Protein AF-A0A7S0SUV4-F1 (afdb_monomer_lite)

Radius of gyration: 18.43 Å; chains: 1; bounding box: 55×30×45 Å

Foldseek 3Di:
DDDPDDDPVNVVVVVVVVVPDDADDFDAAADPAEQEDEDLFDPPDDPVRLVVVLVVNLRSQQRCDDVRFHPDPPGGDHHYHYQADNRRDRNDDDPVRVVRRVVSVVVSCVVNPD

Organism: NCBI:txid96789

Secondary structure (DSSP, 8-state):
-------HHHHHHHHHHHHHS-PPPPPPPPPSSSSEEEES---S--HHHHHHHHHHHHHHHHHTEETTEESSSS-S--EEEETB-TTS-B----HHHHHHHHHHHHHHHHHHT-

Sequence (114 aa):
MTETTYSIADSFAAFTAINSMKTANQLQAEIEEGNCEYKYKLTNLSKEQLLHRISQLEWRLNESLINGESAGNYGQIAIYQIGFEDDGSPTGLTKEELEESITNLEYMAQCVGC

pLDDT: mean 87.77, std 13.07, range [37.84, 98.19]

Structure (mmCIF, N/CA/C/O backbone):
data_AF-A0A7S0SUV4-F1
#
_entry.id   AF-A0A7S0SUV4-F1
#
loop_
_atom_site.group_PDB
_atom_site.id
_atom_site.type_symbol
_atom_site.label_atom_id
_atom_site.label_alt_id
_atom_site.label_comp_id
_atom_site.label_asym_id
_atom_site.label_entity_id
_atom_site.label_seq_id
_atom_site.pdbx_PDB_ins_code
_atom_site.Cartn_x
_atom_site.Cartn_y
_atom_site.Cartn_z
_atom_site.occupancy
_atom_site.B_iso_or_equiv
_atom_site.auth_seq_id
_atom_site.auth_comp_id
_atom_site.auth_asym_id
_atom_site.auth_atom_id
_atom_site.pdbx_PDB_model_num
ATOM 1 N N . MET A 1 1 ? -36.245 5.021 17.590 1.00 39.72 1 MET A N 1
ATOM 2 C CA . MET A 1 1 ? -34.796 4.992 17.869 1.00 39.72 1 MET A CA 1
ATOM 3 C C . MET A 1 1 ? -34.557 3.770 18.730 1.00 39.72 1 MET A C 1
ATOM 5 O O . MET A 1 1 ? -34.965 3.780 19.881 1.00 39.72 1 MET A O 1
ATOM 9 N N . THR A 1 2 ? -34.088 2.670 18.148 1.00 37.84 2 THR A N 1
ATOM 10 C CA . THR A 1 2 ? -33.802 1.439 18.897 1.00 37.84 2 THR A CA 1
ATOM 11 C C . THR A 1 2 ? -32.359 1.513 19.373 1.00 37.84 2 THR A C 1
ATOM 13 O O . THR A 1 2 ? -31.445 1.403 18.561 1.00 37.84 2 THR A O 1
ATOM 16 N N . GLU A 1 3 ? -32.160 1.759 20.665 1.00 46.53 3 GLU A N 1
ATOM 17 C CA . GLU A 1 3 ? -30.859 1.574 21.303 1.00 46.53 3 GLU A CA 1
ATOM 18 C C . GLU A 1 3 ? -30.564 0.075 21.338 1.00 46.53 3 GLU A C 1
ATOM 20 O O . GLU A 1 3 ? -31.258 -0.697 22.001 1.00 46.53 3 GLU A O 1
ATOM 25 N N . THR A 1 4 ? -29.574 -0.355 20.565 1.00 49.31 4 THR A N 1
ATOM 26 C CA . THR A 1 4 ? -29.084 -1.730 20.597 1.00 49.31 4 THR A CA 1
ATOM 27 C C . THR A 1 4 ? -28.307 -1.914 21.900 1.00 49.31 4 THR A C 1
ATOM 29 O O . THR A 1 4 ? -27.152 -1.504 22.004 1.00 49.31 4 THR A O 1
ATOM 32 N N . THR A 1 5 ? -28.939 -2.481 22.926 1.00 58.12 5 THR A N 1
ATOM 33 C CA . THR A 1 5 ? -28.260 -2.844 24.172 1.00 58.12 5 THR A CA 1
ATOM 34 C C . THR A 1 5 ? -27.380 -4.071 23.921 1.00 58.12 5 THR A C 1
ATOM 36 O O . THR A 1 5 ? -27.869 -5.192 23.814 1.00 58.12 5 THR A O 1
ATOM 39 N N . TYR A 1 6 ? -26.067 -3.863 23.791 1.00 58.91 6 TYR A N 1
ATOM 40 C CA . TYR A 1 6 ? -25.093 -4.958 23.730 1.00 58.91 6 TYR A CA 1
ATOM 41 C C . TYR A 1 6 ? -25.082 -5.721 25.063 1.00 58.91 6 TYR A C 1
ATOM 43 O O . TYR A 1 6 ? -25.002 -5.113 26.134 1.00 58.91 6 TYR A O 1
ATOM 51 N N . SER A 1 7 ? -25.189 -7.051 25.012 1.00 76.56 7 SER A N 1
ATOM 52 C CA . SER A 1 7 ? -25.228 -7.892 26.209 1.00 76.56 7 SER A CA 1
ATOM 53 C C . SER A 1 7 ? -23.859 -7.945 26.891 1.00 76.56 7 SER A C 1
ATOM 55 O O . SER A 1 7 ? -22.816 -7.947 26.243 1.00 76.56 7 SER A O 1
ATOM 57 N N . ILE A 1 8 ? -23.851 -8.083 28.219 1.00 71.12 8 ILE A N 1
ATOM 58 C CA . ILE A 1 8 ? -22.631 -8.298 29.019 1.00 71.12 8 ILE A CA 1
ATOM 59 C C . ILE A 1 8 ? -21.877 -9.556 28.534 1.00 71.12 8 ILE A C 1
ATOM 61 O O . ILE A 1 8 ? -20.648 -9.607 28.578 1.00 71.12 8 ILE A O 1
ATOM 65 N N . ALA A 1 9 ? -22.612 -10.551 28.024 1.00 69.38 9 ALA A N 1
ATOM 66 C CA . ALA A 1 9 ? -22.042 -11.759 27.433 1.00 69.38 9 ALA A CA 1
ATOM 67 C C . ALA A 1 9 ? -21.265 -11.470 26.135 1.00 69.38 9 ALA A C 1
ATOM 69 O O . ALA A 1 9 ? -20.187 -12.033 25.941 1.00 69.38 9 ALA A O 1
ATOM 70 N N . ASP A 1 10 ? -21.760 -10.552 25.298 1.00 71.44 10 ASP A N 1
ATOM 71 C CA . ASP A 1 10 ? -21.098 -10.156 24.048 1.00 71.44 10 ASP A CA 1
ATOM 72 C C . ASP A 1 10 ? -19.795 -9.400 24.342 1.00 71.44 10 ASP A C 1
ATOM 74 O O . ASP A 1 10 ? -18.760 -9.666 23.732 1.00 71.44 10 ASP A O 1
ATOM 78 N N . SER A 1 11 ? -19.807 -8.523 25.351 1.00 74.88 11 SER A N 1
ATOM 79 C CA . SER A 1 11 ? -18.616 -7.791 25.800 1.00 74.88 11 SER A CA 1
ATOM 80 C C . SER A 1 11 ? -17.532 -8.711 26.372 1.00 74.88 11 SER A C 1
ATOM 82 O O . SER A 1 11 ? -16.346 -8.501 26.119 1.00 74.88 11 SER A O 1
ATOM 84 N N . PHE A 1 12 ? -17.909 -9.754 27.119 1.00 78.12 12 PHE A N 1
ATOM 85 C CA . PHE A 1 12 ? -16.952 -10.727 27.659 1.00 78.12 12 PHE A CA 1
ATOM 86 C C . PHE A 1 12 ? -16.358 -11.623 26.564 1.00 78.12 12 PHE A C 1
ATOM 88 O O . PHE A 1 12 ? -15.156 -11.905 26.578 1.00 78.12 12 PHE A O 1
ATOM 95 N N . ALA A 1 13 ? -17.179 -12.031 25.591 1.00 75.44 13 ALA A N 1
ATOM 96 C CA . ALA A 1 13 ? -16.726 -12.780 24.424 1.00 75.44 13 ALA A CA 1
ATOM 97 C C . ALA A 1 13 ? -15.742 -11.954 23.580 1.00 75.44 13 ALA A C 1
ATOM 99 O O 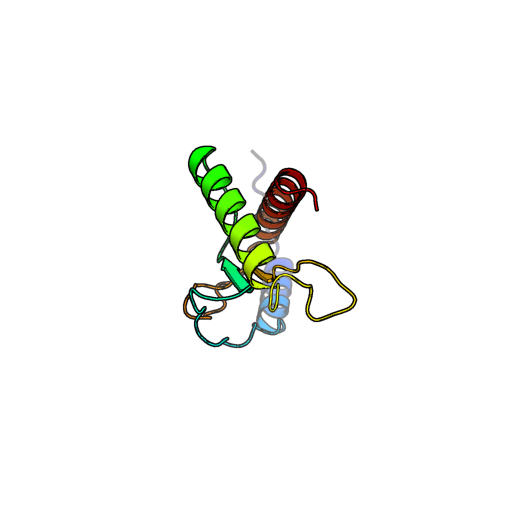. ALA A 1 13 ? -14.666 -12.449 23.246 1.00 75.44 13 ALA A O 1
ATOM 100 N N . ALA A 1 14 ? -16.055 -10.679 23.318 1.00 73.12 14 ALA A N 1
ATOM 101 C CA . ALA A 1 14 ? -15.164 -9.760 22.612 1.00 73.12 14 ALA A CA 1
ATOM 102 C C . ALA A 1 14 ? -13.846 -9.535 23.372 1.00 73.12 14 ALA A C 1
ATOM 104 O O . ALA A 1 14 ? -12.771 -9.641 22.787 1.00 73.12 14 ALA A O 1
ATOM 105 N N . PHE A 1 15 ? -13.903 -9.303 24.687 1.00 75.62 15 PHE A N 1
ATOM 106 C CA . PHE A 1 15 ? -12.710 -9.126 25.519 1.00 75.62 15 PHE A CA 1
ATOM 107 C C . PHE A 1 15 ? -11.818 -10.376 25.546 1.00 75.62 15 PHE A C 1
ATOM 109 O O . PHE A 1 15 ? -10.593 -10.276 25.461 1.00 75.62 15 PHE A O 1
ATOM 116 N N . THR A 1 16 ? -12.419 -11.565 25.636 1.00 75.44 16 THR A N 1
ATOM 117 C CA . THR A 1 16 ? -11.680 -12.836 25.598 1.00 75.44 16 THR A CA 1
ATOM 118 C C . THR A 1 16 ? -11.037 -13.050 24.229 1.00 75.44 16 THR A C 1
ATOM 120 O O . THR A 1 16 ? -9.868 -13.425 24.157 1.00 75.44 16 THR A O 1
ATOM 123 N N . ALA A 1 17 ? -11.766 -12.752 23.148 1.00 73.00 17 ALA A N 1
ATOM 124 C CA . ALA A 1 17 ? -11.243 -12.834 21.791 1.00 73.00 17 ALA A CA 1
ATOM 125 C C . ALA A 1 17 ? -10.038 -11.901 21.602 1.00 73.00 17 ALA A C 1
ATOM 127 O O . ALA A 1 17 ? -8.978 -12.386 21.217 1.00 73.00 17 ALA A O 1
ATOM 128 N N . ILE A 1 18 ? -10.152 -10.619 21.973 1.00 70.69 18 ILE A N 1
ATOM 129 C CA . ILE A 1 18 ? -9.074 -9.619 21.858 1.00 70.69 18 ILE A CA 1
ATOM 130 C C . ILE A 1 18 ? -7.809 -1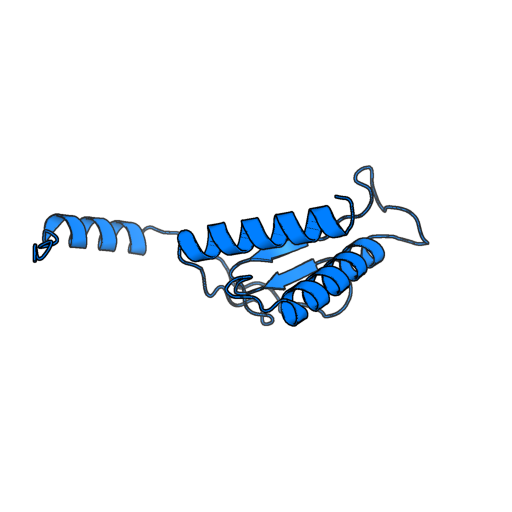0.068 22.599 1.00 70.69 18 ILE A C 1
ATOM 132 O O . ILE A 1 18 ? -6.727 -10.047 22.023 1.00 70.69 18 ILE A O 1
ATOM 136 N N . ASN A 1 19 ? -7.929 -10.541 23.844 1.00 70.12 19 ASN A N 1
ATOM 137 C CA . ASN A 1 19 ? -6.764 -10.991 24.619 1.00 70.12 19 ASN A CA 1
ATOM 138 C C . ASN A 1 19 ? -6.144 -12.299 24.103 1.00 70.12 19 ASN A C 1
ATOM 140 O O . ASN A 1 19 ? -5.003 -12.611 24.436 1.00 70.12 19 ASN A O 1
ATOM 144 N N . SER A 1 20 ? -6.887 -13.076 23.311 1.00 73.62 20 SER A N 1
ATOM 145 C CA . SER A 1 20 ? -6.376 -14.285 22.658 1.00 73.62 20 SER A CA 1
ATOM 146 C C . SER A 1 20 ? -5.768 -14.019 21.276 1.00 73.62 20 SER A C 1
ATOM 148 O O . SER A 1 20 ? -5.096 -14.896 20.729 1.00 73.62 20 SER A O 1
ATOM 150 N N . MET A 1 21 ? -5.995 -12.832 20.697 1.00 70.94 21 MET A N 1
ATOM 151 C CA . MET A 1 21 ? -5.449 -12.484 19.390 1.00 70.94 21 MET A CA 1
ATOM 152 C C . MET A 1 21 ? -3.942 -12.287 19.493 1.00 70.94 21 MET A C 1
ATOM 154 O O . MET A 1 21 ? -3.429 -11.525 20.311 1.00 70.94 21 MET A O 1
ATOM 158 N N . LYS A 1 22 ? -3.219 -12.985 18.622 1.00 69.50 22 LYS A N 1
ATOM 159 C CA . LYS A 1 22 ? -1.779 -12.818 18.493 1.00 69.50 22 LYS A CA 1
ATOM 160 C C . LYS A 1 22 ? -1.508 -11.455 17.861 1.00 69.50 22 LYS A C 1
ATOM 162 O O . LYS A 1 22 ? -1.871 -11.231 16.709 1.00 69.50 22 LYS A O 1
ATOM 167 N N . THR A 1 23 ? -0.877 -10.560 18.611 1.00 78.69 23 THR A N 1
ATOM 168 C CA . THR A 1 23 ? -0.397 -9.282 18.083 1.00 78.69 23 THR A CA 1
ATOM 169 C C . THR A 1 23 ? 0.712 -9.534 17.068 1.00 78.69 23 THR A C 1
ATOM 171 O O . THR A 1 23 ? 1.509 -10.467 17.220 1.00 78.69 23 THR A O 1
ATOM 174 N N . ALA A 1 24 ? 0.765 -8.714 16.022 1.00 84.19 24 ALA A N 1
ATOM 175 C CA . ALA A 1 24 ? 1.887 -8.745 15.099 1.00 84.19 24 ALA A CA 1
ATOM 176 C C . ALA A 1 24 ? 3.186 -8.369 15.834 1.00 84.19 24 ALA A C 1
ATOM 178 O O . ALA A 1 24 ? 3.169 -7.625 16.815 1.00 84.19 24 ALA A O 1
ATOM 179 N N . ASN A 1 25 ? 4.306 -8.929 15.383 1.00 89.94 25 ASN A N 1
ATOM 180 C CA . ASN A 1 25 ? 5.616 -8.580 15.925 1.00 89.94 25 ASN A CA 1
ATOM 181 C C . ASN A 1 25 ? 6.097 -7.262 15.312 1.00 89.94 25 ASN A C 1
ATOM 183 O O . ASN A 1 25 ? 5.788 -6.979 14.156 1.00 89.94 25 ASN A O 1
ATOM 187 N N . GLN A 1 26 ? 6.907 -6.517 16.066 1.00 93.06 26 GLN A N 1
ATOM 188 C CA . GLN A 1 26 ? 7.664 -5.380 15.546 1.00 93.06 26 GLN A CA 1
ATOM 189 C C . GLN A 1 26 ? 8.514 -5.817 14.347 1.00 93.06 26 GLN A C 1
ATOM 191 O O . GLN A 1 26 ? 9.242 -6.813 14.434 1.00 93.06 26 GLN A O 1
ATOM 196 N N . LEU A 1 27 ? 8.438 -5.059 13.257 1.00 92.06 27 LEU A N 1
ATOM 197 C CA . LEU A 1 27 ? 9.329 -5.198 12.111 1.00 92.06 27 LEU A CA 1
ATOM 198 C C . LEU A 1 27 ? 10.495 -4.213 12.220 1.00 92.06 27 LEU A C 1
ATOM 200 O O . LEU A 1 27 ? 10.504 -3.308 13.054 1.00 92.06 27 LEU A O 1
ATOM 204 N N . GLN A 1 28 ? 11.513 -4.412 11.386 1.00 94.12 28 GLN A N 1
ATOM 205 C CA . GLN A 1 28 ? 12.507 -3.363 11.178 1.00 94.12 28 GLN A CA 1
ATOM 206 C C . GLN A 1 28 ? 11.835 -2.171 10.495 1.00 94.12 28 GLN A C 1
ATOM 208 O O . GLN A 1 28 ? 10.854 -2.362 9.782 1.00 94.12 28 GLN A O 1
ATOM 213 N N . ALA A 1 29 ? 12.359 -0.967 10.718 1.00 94.12 29 ALA A N 1
ATOM 214 C CA . ALA A 1 29 ? 11.873 0.215 10.019 1.00 94.12 29 ALA A CA 1
ATOM 215 C C . ALA A 1 29 ? 11.943 0.006 8.501 1.00 94.12 29 ALA A C 1
ATOM 217 O O . ALA A 1 29 ? 12.893 -0.612 8.002 1.00 94.12 29 ALA A O 1
ATOM 218 N N . GLU A 1 30 ? 10.939 0.522 7.794 1.00 93.00 30 GLU A N 1
ATOM 219 C CA . GLU A 1 30 ? 10.955 0.590 6.341 1.00 93.00 30 GLU A CA 1
ATOM 220 C C . GLU A 1 30 ? 12.221 1.328 5.895 1.00 93.00 30 GLU A C 1
ATOM 222 O O . GLU A 1 30 ? 12.633 2.336 6.475 1.00 93.00 30 GLU A O 1
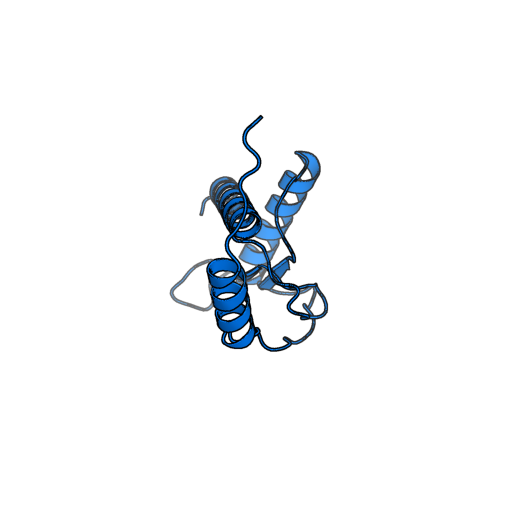ATOM 227 N N . ILE A 1 31 ? 12.844 0.804 4.846 1.00 93.12 31 ILE A N 1
ATOM 228 C CA . ILE A 1 31 ? 13.875 1.520 4.107 1.00 93.12 31 ILE A CA 1
ATOM 229 C C . ILE A 1 31 ? 13.234 2.144 2.869 1.00 93.12 31 ILE A C 1
ATOM 231 O O . ILE A 1 31 ? 12.356 1.547 2.252 1.00 93.12 31 ILE A O 1
ATOM 235 N N . GLU A 1 32 ? 13.677 3.346 2.501 1.00 90.69 32 GLU A N 1
ATOM 236 C CA . GLU A 1 32 ? 13.127 4.059 1.339 1.00 90.69 32 GLU A CA 1
ATOM 237 C C . GLU A 1 32 ? 13.435 3.344 0.014 1.00 90.69 32 GLU A C 1
ATOM 239 O O . GLU A 1 32 ? 12.697 3.505 -0.952 1.00 90.69 32 GLU A O 1
ATOM 244 N N . GLU A 1 33 ? 14.520 2.561 -0.024 1.00 91.75 33 GLU A N 1
ATOM 245 C CA . GLU A 1 33 ? 15.008 1.834 -1.198 1.00 91.75 33 GLU A CA 1
ATOM 246 C C . GLU A 1 33 ? 14.414 0.412 -1.314 1.00 91.75 33 GLU A C 1
ATOM 248 O O . GLU A 1 33 ? 14.216 -0.273 -0.309 1.00 91.75 33 GLU A O 1
ATOM 253 N N . GLY A 1 34 ? 14.203 -0.087 -2.540 1.00 91.88 34 GLY A N 1
ATOM 254 C CA . GLY A 1 34 ? 13.761 -1.463 -2.787 1.00 91.88 34 GLY A CA 1
ATOM 255 C C . GLY A 1 34 ? 12.258 -1.635 -3.027 1.00 91.88 34 GLY A C 1
ATOM 256 O O . GLY A 1 34 ? 11.515 -0.694 -3.269 1.00 91.88 34 GLY A O 1
ATOM 257 N N . ASN A 1 35 ? 11.785 -2.881 -2.996 1.00 94.19 35 ASN A N 1
ATOM 258 C CA . ASN A 1 35 ? 10.447 -3.239 -3.473 1.00 94.19 35 ASN A CA 1
ATOM 259 C C . ASN A 1 35 ? 9.397 -3.457 -2.367 1.00 94.19 35 ASN A C 1
ATOM 261 O O . ASN A 1 35 ? 8.312 -3.973 -2.640 1.00 94.19 35 ASN A O 1
ATOM 265 N N . CYS A 1 36 ? 9.708 -3.105 -1.120 1.00 95.06 36 CYS A N 1
ATOM 266 C CA . CYS A 1 36 ? 8.817 -3.276 0.027 1.00 95.06 36 CYS A CA 1
ATOM 267 C C . CYS A 1 36 ? 8.353 -1.919 0.551 1.00 95.06 36 CYS A C 1
ATOM 269 O O . CYS A 1 36 ? 9.194 -1.054 0.712 1.00 95.06 36 CYS A O 1
ATOM 271 N N . GLU A 1 37 ? 7.060 -1.742 0.819 1.00 96.94 37 GLU A N 1
ATOM 272 C CA . GLU A 1 37 ? 6.441 -0.500 1.309 1.00 96.94 37 GLU A CA 1
ATOM 273 C C . GLU A 1 37 ? 5.568 -0.801 2.534 1.00 96.94 37 GLU A C 1
ATOM 275 O O . GLU A 1 37 ? 4.763 -1.742 2.511 1.00 96.94 37 GLU A O 1
ATOM 280 N N . TYR A 1 38 ? 5.676 -0.002 3.598 1.00 96.44 38 TYR A N 1
ATOM 281 C CA . TYR A 1 38 ? 4.799 -0.098 4.764 1.00 96.44 38 TYR A CA 1
ATOM 282 C C . TYR A 1 38 ? 3.718 0.970 4.676 1.00 96.44 38 TYR A C 1
ATOM 284 O O . TYR A 1 38 ? 3.936 2.104 4.247 1.00 96.44 38 TYR A O 1
ATOM 292 N N . LYS A 1 39 ? 2.491 0.600 5.036 1.00 96.38 39 LYS A N 1
ATOM 293 C CA . LYS A 1 39 ? 1.384 1.551 5.108 1.00 96.38 39 LYS A CA 1
ATOM 294 C C . LYS A 1 39 ? 0.529 1.217 6.302 1.00 96.38 39 LYS A C 1
ATOM 296 O O . LYS A 1 39 ? -0.021 0.119 6.374 1.00 96.38 39 LYS A O 1
ATOM 301 N N . TYR A 1 40 ? 0.312 2.202 7.169 1.00 95.81 40 TYR A N 1
ATOM 302 C CA . TYR A 1 40 ? -0.649 2.026 8.244 1.00 95.81 40 TYR A CA 1
ATOM 303 C C . TYR A 1 40 ? -2.018 1.697 7.639 1.00 95.81 40 TYR A C 1
ATOM 305 O O . TYR A 1 40 ? -2.573 0.639 7.914 1.00 95.81 40 TYR A O 1
ATOM 313 N N . LYS A 1 41 ? -2.502 2.537 6.717 1.00 96.69 41 LYS A N 1
ATOM 314 C CA . LYS A 1 41 ? -3.710 2.275 5.928 1.00 96.69 41 LYS A CA 1
ATOM 315 C C . LYS A 1 41 ? -3.712 3.000 4.593 1.00 96.69 41 LYS A C 1
ATOM 317 O O . LYS A 1 41 ? -3.003 3.988 4.404 1.00 96.69 41 LYS A O 1
ATOM 322 N N . LEU A 1 42 ? -4.556 2.521 3.688 1.00 97.06 42 LEU A N 1
ATOM 323 C CA . LEU A 1 42 ? -4.830 3.121 2.384 1.00 97.06 42 LEU A CA 1
ATOM 324 C C . LEU A 1 42 ? -6.310 3.508 2.297 1.00 97.06 42 LEU A C 1
ATOM 326 O O . LEU A 1 42 ? -6.993 3.133 1.354 1.00 97.06 42 LEU A O 1
ATOM 330 N N . THR A 1 43 ? -6.819 4.232 3.294 1.00 97.06 43 THR A N 1
ATOM 331 C CA . THR A 1 43 ? -8.224 4.664 3.359 1.00 97.06 43 THR A CA 1
ATOM 332 C C . THR A 1 43 ? -8.377 6.168 3.167 1.00 97.06 43 THR A C 1
ATOM 334 O O . THR A 1 43 ? -7.435 6.930 3.397 1.00 97.06 43 THR A O 1
ATOM 337 N N . ASN A 1 44 ? -9.570 6.600 2.745 1.00 93.94 44 ASN A N 1
ATOM 338 C CA . ASN A 1 44 ? -9.953 8.004 2.564 1.00 93.94 44 ASN A CA 1
ATOM 339 C C . ASN A 1 44 ? -8.924 8.825 1.755 1.00 93.94 44 ASN A C 1
ATOM 341 O O . ASN A 1 44 ? -8.578 9.957 2.106 1.00 93.94 44 ASN A O 1
ATOM 345 N N . LEU A 1 45 ? -8.398 8.230 0.683 1.00 94.75 45 LEU A N 1
ATOM 346 C CA . LEU A 1 45 ? -7.398 8.862 -0.171 1.00 94.75 45 LEU A CA 1
ATOM 347 C C . LEU A 1 45 ? -8.060 9.881 -1.102 1.00 94.75 45 LEU A C 1
ATOM 349 O O . LEU A 1 45 ? -9.012 9.576 -1.822 1.00 94.75 45 LEU A O 1
ATOM 353 N N . SER A 1 46 ? -7.512 11.095 -1.147 1.00 96.69 46 SER A N 1
ATOM 354 C CA . SER A 1 46 ? -7.829 12.036 -2.218 1.00 96.69 46 SER A CA 1
ATOM 355 C C . SER A 1 46 ? -7.326 11.498 -3.561 1.00 96.69 46 SER A C 1
ATOM 357 O O . SER A 1 46 ? -6.419 10.667 -3.624 1.00 96.69 46 SER A O 1
ATOM 359 N N . LYS A 1 47 ? -7.862 12.021 -4.668 1.00 95.62 47 LYS A N 1
ATOM 360 C CA . LYS A 1 47 ? -7.387 11.651 -6.010 1.00 95.62 47 LYS A CA 1
ATOM 361 C C . LYS A 1 47 ? -5.878 11.878 -6.177 1.00 95.62 47 LYS A C 1
ATOM 363 O O . LYS A 1 47 ? -5.205 11.066 -6.798 1.00 95.62 47 LYS A O 1
ATOM 368 N N . GLU A 1 48 ? -5.355 12.973 -5.634 1.00 97.19 48 GLU A N 1
ATOM 369 C CA . GLU A 1 48 ? -3.928 13.297 -5.701 1.00 97.19 48 GLU A CA 1
ATOM 370 C C . GLU A 1 48 ? -3.088 12.323 -4.869 1.00 97.19 48 GLU A C 1
ATOM 372 O O . GLU A 1 48 ? -2.080 11.814 -5.353 1.00 97.19 48 GLU A O 1
ATOM 377 N N . GLN A 1 49 ? -3.542 11.996 -3.655 1.00 97.44 49 GLN A N 1
ATOM 378 C CA . GLN A 1 49 ? -2.879 11.001 -2.813 1.00 97.44 49 GLN A CA 1
ATOM 379 C C . GLN A 1 49 ? -2.866 9.632 -3.492 1.00 97.44 49 GLN A C 1
ATOM 381 O O . GLN A 1 49 ? -1.830 8.977 -3.510 1.00 97.44 49 GLN A O 1
ATOM 386 N N . LEU A 1 50 ? -3.981 9.221 -4.097 1.00 96.75 50 LEU A N 1
ATOM 387 C CA . LEU A 1 50 ? -4.071 7.957 -4.820 1.00 96.75 50 LEU A CA 1
ATOM 388 C C . LEU A 1 50 ? -3.099 7.910 -6.006 1.00 96.75 50 LEU A C 1
ATOM 390 O O . LEU A 1 50 ? -2.369 6.937 -6.151 1.00 96.75 50 LEU A O 1
ATOM 394 N N . LEU A 1 51 ? -3.031 8.973 -6.816 1.00 97.06 51 LEU A N 1
ATOM 395 C CA . LEU A 1 51 ? -2.072 9.065 -7.924 1.00 97.06 51 LEU A CA 1
ATOM 396 C C . LEU A 1 51 ? -0.625 8.978 -7.438 1.00 97.06 51 LEU A C 1
ATOM 398 O O . LEU A 1 51 ? 0.179 8.259 -8.022 1.00 97.06 51 LEU A O 1
ATOM 402 N N . HIS A 1 52 ? -0.306 9.657 -6.339 1.00 97.50 52 HIS A N 1
ATOM 403 C CA . HIS A 1 52 ? 1.020 9.576 -5.745 1.00 97.50 52 HIS A CA 1
ATOM 404 C C . HIS A 1 52 ? 1.356 8.147 -5.276 1.00 97.50 52 HIS A C 1
ATOM 406 O O . HIS A 1 52 ? 2.469 7.679 -5.508 1.00 97.50 52 HIS A O 1
ATOM 412 N N . ARG A 1 53 ? 0.393 7.419 -4.692 1.00 97.88 53 ARG A N 1
ATOM 413 C CA . ARG A 1 53 ? 0.569 6.008 -4.298 1.00 97.88 53 ARG A CA 1
ATOM 414 C C . ARG A 1 53 ? 0.745 5.085 -5.508 1.00 97.88 53 ARG A C 1
ATOM 416 O O . ARG A 1 53 ? 1.552 4.167 -5.438 1.00 97.88 53 ARG A O 1
ATOM 423 N N . ILE A 1 54 ? 0.053 5.345 -6.621 1.00 98.06 54 ILE A N 1
ATOM 424 C CA . ILE A 1 54 ? 0.243 4.607 -7.884 1.00 98.06 54 ILE A CA 1
ATOM 425 C C . ILE A 1 54 ? 1.681 4.768 -8.388 1.00 98.06 54 ILE A C 1
ATOM 427 O O . ILE A 1 54 ? 2.333 3.773 -8.690 1.00 98.06 54 ILE A O 1
ATOM 431 N N . SER A 1 55 ? 2.205 5.998 -8.411 1.00 97.31 55 SER A N 1
ATOM 432 C CA . SER A 1 55 ? 3.601 6.238 -8.801 1.00 97.31 55 SER A CA 1
ATOM 433 C C . SER A 1 55 ? 4.599 5.547 -7.867 1.00 97.31 55 SER A C 1
ATOM 435 O O . SER A 1 55 ? 5.622 5.050 -8.327 1.00 97.31 55 SER A O 1
ATOM 437 N N . GLN A 1 56 ? 4.304 5.477 -6.563 1.00 96.50 56 GLN A N 1
ATOM 438 C CA . GLN A 1 56 ? 5.127 4.715 -5.619 1.00 96.50 56 GLN A CA 1
ATOM 439 C C . GLN A 1 56 ? 5.104 3.214 -5.924 1.00 96.50 56 GLN A C 1
ATOM 441 O O . GLN A 1 56 ? 6.165 2.602 -5.958 1.00 96.50 56 GLN A O 1
ATOM 446 N N . LEU A 1 57 ? 3.936 2.627 -6.201 1.00 97.50 57 LEU A N 1
ATOM 447 C CA . LEU A 1 57 ? 3.831 1.212 -6.570 1.00 97.50 57 LEU A CA 1
ATOM 448 C C . LEU A 1 57 ? 4.651 0.893 -7.829 1.00 97.50 57 LEU A C 1
ATOM 450 O O . LEU A 1 57 ? 5.400 -0.081 -7.840 1.00 97.50 57 LEU A O 1
ATOM 454 N N . GLU A 1 58 ? 4.547 1.726 -8.865 1.00 96.25 58 GLU A N 1
ATOM 455 C CA . GLU A 1 58 ? 5.342 1.586 -10.091 1.00 96.25 58 GLU A CA 1
ATOM 456 C C . GLU A 1 58 ? 6.848 1.613 -9.793 1.00 96.25 58 GLU A C 1
ATOM 458 O O . GLU A 1 58 ? 7.612 0.800 -10.317 1.00 96.25 58 GLU A O 1
ATOM 463 N N . TRP A 1 59 ? 7.277 2.500 -8.894 1.00 95.12 59 TRP A N 1
ATOM 464 C CA . TRP A 1 59 ? 8.663 2.552 -8.447 1.00 95.12 59 TRP A CA 1
ATOM 465 C C . TRP A 1 59 ? 9.079 1.261 -7.717 1.00 95.12 59 TRP A C 1
ATOM 467 O O . TRP A 1 59 ? 10.066 0.647 -8.115 1.00 95.12 59 TRP A O 1
ATOM 477 N N . ARG A 1 60 ? 8.285 0.766 -6.751 1.00 95.94 60 ARG A N 1
ATOM 478 C CA . ARG A 1 60 ? 8.582 -0.487 -6.019 1.00 95.94 60 ARG A CA 1
ATOM 479 C C . ARG A 1 60 ? 8.680 -1.694 -6.961 1.00 95.94 60 ARG A C 1
ATOM 481 O O . ARG A 1 60 ? 9.530 -2.559 -6.769 1.00 95.94 60 ARG A O 1
ATOM 488 N N . LEU A 1 61 ? 7.831 -1.759 -7.991 1.00 95.06 61 LEU A N 1
ATOM 489 C CA . LEU A 1 61 ? 7.882 -2.812 -9.012 1.00 95.06 61 LEU A CA 1
ATOM 490 C C . LEU A 1 61 ? 9.194 -2.770 -9.803 1.00 95.06 61 LEU A C 1
ATOM 492 O O . LEU A 1 61 ? 9.802 -3.816 -10.037 1.00 95.06 61 LEU A O 1
ATOM 496 N N . ASN A 1 62 ? 9.660 -1.581 -10.180 1.00 93.31 62 ASN A N 1
ATOM 497 C CA . ASN A 1 62 ? 10.917 -1.423 -10.910 1.00 93.31 62 ASN A CA 1
ATOM 498 C C . ASN A 1 62 ? 12.141 -1.767 -10.053 1.00 93.31 62 ASN A C 1
ATOM 500 O O . ASN A 1 62 ? 13.057 -2.419 -10.551 1.00 93.31 62 ASN A O 1
ATOM 504 N N . GLU A 1 63 ? 12.123 -1.428 -8.765 1.00 93.19 63 GLU A N 1
ATOM 505 C CA . GLU A 1 63 ? 13.200 -1.761 -7.819 1.00 93.19 63 GLU A CA 1
ATOM 506 C C . GLU A 1 63 ? 13.362 -3.266 -7.575 1.00 93.19 63 GLU A C 1
ATOM 508 O O . GLU A 1 63 ? 14.397 -3.721 -7.094 1.00 93.19 63 GLU A O 1
ATOM 513 N N . SER A 1 64 ? 12.351 -4.069 -7.917 1.00 91.31 64 SER A N 1
ATOM 514 C CA . SER A 1 64 ? 12.460 -5.530 -7.849 1.00 91.31 64 SER A CA 1
ATOM 515 C C . SER A 1 64 ? 13.313 -6.141 -8.970 1.00 91.31 64 SER A C 1
ATOM 517 O O . SER A 1 64 ? 13.642 -7.330 -8.916 1.00 91.31 64 SER A O 1
ATOM 519 N N . LEU A 1 65 ? 13.679 -5.351 -9.986 1.00 88.75 65 LEU A N 1
ATOM 520 C CA . LEU A 1 65 ? 14.528 -5.785 -11.090 1.00 88.75 65 LEU A CA 1
ATOM 521 C C . LEU A 1 65 ? 16.014 -5.724 -10.711 1.00 88.75 65 LEU A C 1
ATOM 523 O O . LEU A 1 65 ? 16.502 -4.746 -10.154 1.00 88.75 65 LEU A O 1
ATOM 527 N N . ILE A 1 66 ? 16.775 -6.737 -11.116 1.00 82.38 66 ILE A N 1
ATOM 528 C CA . ILE A 1 66 ? 18.232 -6.795 -10.994 1.00 82.38 66 ILE A CA 1
ATOM 529 C C . ILE A 1 66 ? 18.824 -6.711 -12.401 1.00 82.38 66 ILE A C 1
ATOM 531 O O . ILE A 1 66 ? 18.569 -7.568 -13.242 1.00 82.38 66 ILE A O 1
ATOM 535 N N . ASN A 1 67 ? 19.617 -5.671 -12.676 1.00 83.62 67 ASN A N 1
ATOM 536 C CA . ASN A 1 67 ? 20.171 -5.385 -14.012 1.00 83.62 67 ASN A CA 1
ATOM 537 C C . ASN A 1 67 ? 19.106 -5.280 -15.128 1.00 83.62 67 ASN A C 1
ATOM 539 O O . ASN A 1 67 ? 19.401 -5.546 -16.291 1.00 83.62 67 ASN A O 1
ATOM 543 N N . GLY A 1 68 ? 17.876 -4.885 -14.783 1.00 79.69 68 GLY A N 1
ATOM 544 C CA . GLY A 1 68 ? 16.754 -4.784 -15.723 1.00 79.69 68 GLY A CA 1
ATOM 545 C C . GLY A 1 68 ? 15.981 -6.088 -15.951 1.00 79.69 68 GLY A C 1
ATOM 546 O O . GLY A 1 68 ? 15.040 -6.093 -16.741 1.00 79.69 68 GLY A O 1
ATOM 547 N N . GLU A 1 69 ? 16.328 -7.171 -15.253 1.00 79.00 69 GLU A N 1
ATOM 548 C CA . GLU A 1 69 ? 15.634 -8.460 -15.324 1.00 79.00 69 GLU A CA 1
ATOM 549 C C . GLU A 1 69 ? 15.038 -8.836 -13.963 1.00 79.00 69 GLU A C 1
ATOM 551 O O . GLU A 1 69 ? 15.541 -8.437 -12.915 1.00 79.00 69 GLU A O 1
ATOM 556 N N . SER A 1 70 ? 13.950 -9.608 -13.953 1.00 78.19 70 SER A N 1
ATOM 557 C CA . SER A 1 70 ? 13.419 -10.137 -12.693 1.00 78.19 70 SER A CA 1
ATOM 558 C C . SER A 1 70 ? 14.404 -11.133 -12.083 1.00 78.19 70 SER A C 1
ATOM 560 O O . SER A 1 70 ? 14.914 -12.019 -12.767 1.00 78.19 70 SER A O 1
ATOM 562 N N . ALA A 1 71 ? 14.630 -11.024 -10.774 1.00 72.69 71 ALA A N 1
ATOM 563 C CA . ALA A 1 71 ? 15.500 -11.927 -10.026 1.00 72.69 71 ALA A CA 1
ATOM 564 C C . ALA A 1 71 ? 14.971 -13.376 -9.934 1.00 72.69 71 ALA A C 1
ATOM 566 O O . ALA A 1 71 ? 15.674 -14.256 -9.432 1.00 72.69 71 ALA A O 1
ATOM 567 N N . GLY A 1 72 ? 13.737 -13.647 -10.377 1.00 71.62 72 GLY A N 1
ATOM 568 C CA . GLY A 1 72 ? 13.116 -14.963 -10.265 1.00 71.62 72 GLY A CA 1
ATOM 569 C C . GLY A 1 72 ? 12.026 -15.228 -11.301 1.00 71.62 72 GLY A C 1
ATOM 570 O O . GLY A 1 72 ? 11.828 -14.488 -12.256 1.00 71.62 72 GLY A O 1
ATOM 571 N N . ASN A 1 73 ? 11.289 -16.322 -11.103 1.00 75.88 73 ASN A N 1
ATOM 572 C CA . ASN A 1 73 ? 10.213 -16.733 -12.018 1.00 75.88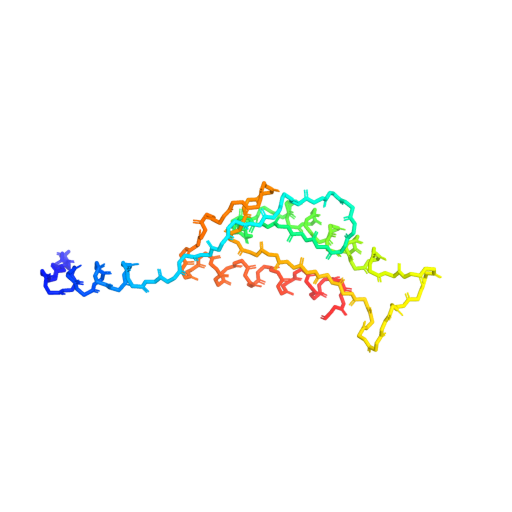 73 ASN A CA 1
ATOM 573 C C . ASN A 1 73 ? 8.949 -15.860 -11.911 1.00 75.88 73 ASN A C 1
ATOM 575 O O . ASN A 1 73 ? 8.026 -16.005 -12.709 1.00 75.88 73 ASN A O 1
ATOM 579 N N . TYR A 1 74 ? 8.885 -15.001 -10.898 1.00 68.12 74 TYR A N 1
ATOM 580 C CA . TYR A 1 74 ? 7.786 -14.084 -10.637 1.00 68.12 74 TYR A CA 1
ATOM 581 C C . TYR A 1 74 ? 8.306 -12.708 -11.039 1.00 68.12 74 TYR A C 1
ATOM 583 O O . TYR A 1 74 ? 9.209 -12.240 -10.366 1.00 68.12 74 TYR A O 1
ATOM 591 N N . GLY A 1 75 ? 7.824 -12.134 -12.147 1.00 84.44 75 GLY A N 1
ATOM 592 C CA . GLY A 1 75 ? 8.372 -10.941 -12.817 1.00 84.44 75 GLY A CA 1
ATOM 593 C C . GLY A 1 75 ? 8.714 -9.744 -11.912 1.00 84.44 75 GLY A C 1
ATOM 594 O O . GLY A 1 75 ? 9.657 -9.785 -11.131 1.00 84.44 75 GLY A O 1
ATOM 595 N N . GLN A 1 76 ? 8.022 -8.620 -12.064 1.00 92.38 76 GLN A N 1
ATOM 596 C CA . GLN A 1 76 ? 8.170 -7.514 -11.113 1.00 92.38 76 GLN A CA 1
ATOM 597 C C . GLN A 1 76 ? 7.322 -7.800 -9.869 1.00 92.38 76 GLN A C 1
ATOM 599 O O . GLN A 1 76 ? 6.230 -8.359 -9.985 1.00 92.38 76 GLN A O 1
ATOM 604 N N . ILE A 1 77 ? 7.812 -7.441 -8.681 1.00 92.31 77 ILE A N 1
ATOM 605 C CA . ILE A 1 77 ? 7.135 -7.718 -7.407 1.00 92.31 77 ILE A CA 1
ATOM 606 C C . ILE A 1 77 ? 7.238 -6.501 -6.497 1.00 92.31 77 ILE A C 1
ATOM 608 O O . ILE A 1 77 ? 8.345 -6.071 -6.202 1.00 92.31 77 ILE A O 1
ATOM 612 N N . ALA A 1 78 ? 6.116 -6.027 -5.963 1.00 95.06 78 ALA A N 1
ATOM 613 C CA . ALA A 1 78 ? 6.080 -5.072 -4.859 1.00 95.06 78 ALA A CA 1
ATOM 614 C C . ALA A 1 78 ? 5.393 -5.707 -3.640 1.00 95.06 78 ALA A C 1
ATOM 616 O O . ALA A 1 78 ? 4.401 -6.421 -3.787 1.00 95.06 78 ALA A O 1
ATOM 617 N N . ILE A 1 79 ? 5.917 -5.463 -2.437 1.00 94.88 79 ILE A N 1
ATOM 618 C CA . ILE A 1 79 ? 5.423 -6.048 -1.183 1.00 94.88 79 ILE A CA 1
ATOM 619 C C . ILE A 1 79 ? 4.873 -4.935 -0.296 1.00 94.88 79 ILE A C 1
ATOM 621 O O . ILE A 1 79 ? 5.631 -4.086 0.161 1.00 94.88 79 ILE A O 1
ATOM 625 N N . TYR A 1 80 ? 3.571 -4.971 -0.013 1.00 96.69 80 TYR A N 1
ATOM 626 C CA . TYR A 1 80 ? 2.914 -4.005 0.868 1.00 96.69 80 TYR A CA 1
ATOM 627 C C . TYR A 1 80 ? 2.619 -4.619 2.233 1.00 96.69 80 TYR A C 1
ATOM 629 O O . TYR A 1 80 ? 1.882 -5.602 2.337 1.00 96.69 80 TYR A O 1
ATOM 637 N N . GLN A 1 81 ? 3.148 -4.002 3.287 1.00 95.81 81 GLN A N 1
ATOM 638 C CA . GLN A 1 81 ? 2.868 -4.381 4.666 1.00 95.81 81 GLN A CA 1
ATOM 639 C C . GLN A 1 81 ? 1.813 -3.435 5.254 1.00 95.81 81 GLN A C 1
ATOM 641 O O . GLN A 1 81 ? 2.116 -2.358 5.765 1.00 95.81 81 GLN A O 1
ATOM 646 N N . ILE A 1 82 ? 0.545 -3.831 5.131 1.00 96.12 82 ILE A N 1
ATOM 647 C CA . ILE A 1 82 ? -0.601 -3.035 5.587 1.00 96.12 82 ILE A CA 1
ATOM 648 C C . ILE A 1 82 ? -0.806 -3.189 7.104 1.00 96.12 82 ILE A C 1
ATOM 650 O O . ILE A 1 82 ? -0.711 -4.296 7.637 1.00 96.12 82 ILE A O 1
ATOM 654 N N . GLY A 1 83 ? -1.122 -2.090 7.794 1.00 95.81 83 GLY A N 1
ATOM 655 C CA . GLY A 1 83 ? -1.324 -2.047 9.247 1.00 95.81 83 GLY A CA 1
ATOM 656 C C . GLY A 1 83 ? -0.059 -1.743 10.054 1.00 95.81 83 GLY A C 1
ATOM 657 O O . GLY A 1 83 ? -0.090 -1.867 11.281 1.00 95.81 83 GLY A O 1
ATOM 658 N N . PHE A 1 84 ? 1.026 -1.357 9.380 1.00 95.94 84 PHE A N 1
ATOM 659 C CA . PHE A 1 84 ? 2.315 -1.004 9.978 1.00 95.94 84 PHE A CA 1
ATOM 660 C C . PHE A 1 84 ? 2.670 0.458 9.707 1.00 95.94 84 PHE A C 1
ATOM 662 O O . PHE A 1 84 ? 2.446 0.948 8.603 1.00 95.94 84 PHE A O 1
ATOM 669 N N . GLU A 1 85 ? 3.238 1.135 10.700 1.00 96.25 85 GLU A N 1
ATOM 670 C CA . GLU A 1 85 ? 3.907 2.425 10.505 1.00 96.25 85 GLU A CA 1
ATOM 671 C C . GLU A 1 85 ? 5.271 2.233 9.830 1.00 96.25 85 GLU A C 1
ATOM 673 O O . GLU A 1 85 ? 5.850 1.143 9.868 1.00 96.25 85 GLU A O 1
ATOM 678 N N . ASP A 1 86 ? 5.825 3.317 9.287 1.00 94.44 86 ASP A N 1
ATOM 679 C CA . ASP A 1 86 ? 7.127 3.322 8.606 1.00 94.44 86 ASP A CA 1
ATOM 680 C C . ASP A 1 86 ? 8.284 2.901 9.545 1.00 94.44 86 ASP A C 1
ATOM 682 O O . ASP A 1 86 ? 9.316 2.413 9.096 1.00 94.44 86 ASP A O 1
ATOM 686 N N . ASP A 1 87 ? 8.124 3.018 10.869 1.00 95.69 87 ASP A N 1
ATOM 687 C CA . ASP A 1 87 ? 9.108 2.544 11.858 1.00 95.69 87 ASP A CA 1
ATOM 688 C C . ASP A 1 87 ? 9.014 1.030 12.163 1.00 95.69 87 ASP A C 1
ATOM 690 O O . ASP A 1 87 ? 9.760 0.504 12.997 1.00 95.69 87 ASP A O 1
ATOM 694 N N . GLY A 1 88 ? 8.115 0.319 11.477 1.00 94.06 88 GLY A N 1
ATOM 695 C CA . GLY A 1 88 ? 7.869 -1.111 11.644 1.00 94.06 88 GLY A CA 1
ATOM 696 C C . GLY A 1 88 ? 6.933 -1.454 12.805 1.00 94.06 88 GLY A C 1
ATOM 697 O O . GLY A 1 88 ? 6.776 -2.638 13.128 1.00 94.06 88 GLY A O 1
ATOM 698 N N . SER A 1 89 ? 6.311 -0.454 13.440 1.00 94.44 89 SER A N 1
ATOM 699 C CA . SER A 1 89 ? 5.352 -0.668 14.524 1.00 94.44 89 SER A CA 1
ATOM 700 C C . SER A 1 89 ? 4.007 -1.169 13.990 1.00 94.44 89 SER A C 1
ATOM 702 O O . SER A 1 89 ? 3.430 -0.542 13.099 1.00 94.44 89 SER A O 1
ATOM 704 N N . PRO A 1 90 ? 3.461 -2.279 14.523 1.00 94.00 90 PRO A N 1
ATOM 705 C CA . PRO A 1 90 ? 2.136 -2.749 14.145 1.00 94.00 90 PRO A CA 1
ATOM 706 C C . PRO A 1 90 ? 1.052 -1.928 14.853 1.00 94.00 90 PRO A C 1
ATOM 708 O O . PRO A 1 90 ? 0.790 -2.127 16.040 1.00 94.00 90 PRO A O 1
ATOM 711 N N . THR A 1 91 ? 0.378 -1.046 14.118 1.00 91.19 91 THR A N 1
ATOM 712 C CA . THR A 1 91 ? -0.767 -0.275 14.636 1.00 91.19 91 THR A CA 1
ATOM 713 C C . THR A 1 91 ? -2.068 -1.084 14.546 1.00 91.19 91 THR A C 1
ATOM 715 O O . THR A 1 91 ? -2.929 -0.978 15.419 1.00 91.19 91 THR A O 1
ATOM 718 N N . GLY A 1 92 ? -2.179 -1.970 13.545 1.00 86.50 92 GLY A N 1
ATOM 719 C CA . GLY A 1 92 ? -3.369 -2.796 13.308 1.00 86.50 92 GLY A CA 1
ATOM 720 C C . GLY A 1 92 ? -4.550 -1.999 12.745 1.00 86.50 92 GLY A C 1
ATOM 721 O O . GLY A 1 92 ? -4.573 -0.781 12.809 1.00 86.50 92 GLY A O 1
ATOM 722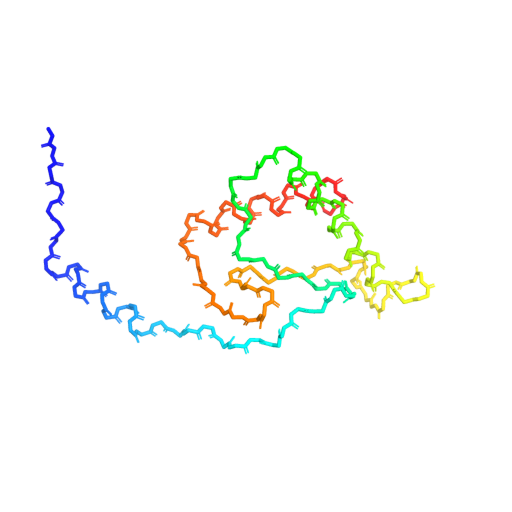 N N . LEU A 1 93 ? -5.540 -2.676 12.163 1.00 91.94 93 LEU A N 1
ATOM 723 C CA . LEU A 1 93 ? -6.667 -2.027 11.481 1.00 91.94 93 LEU A CA 1
ATOM 724 C C . LEU A 1 93 ? -7.993 -2.642 11.897 1.00 91.94 93 LEU A C 1
ATOM 726 O O . LEU A 1 93 ? -8.046 -3.828 12.245 1.00 91.94 93 LEU A O 1
ATOM 730 N N . THR A 1 94 ? -9.075 -1.865 11.799 1.00 93.19 94 THR A N 1
ATOM 731 C CA . THR A 1 94 ? -10.401 -2.489 11.778 1.00 93.19 94 THR A CA 1
ATOM 732 C C . THR A 1 94 ? -10.574 -3.298 10.495 1.00 93.19 94 THR A C 1
ATOM 734 O O . THR A 1 94 ? -9.845 -3.134 9.512 1.00 93.19 94 THR A O 1
ATOM 737 N N . LYS A 1 95 ? -11.562 -4.195 10.493 1.00 92.31 95 LYS A N 1
ATOM 738 C CA . LYS A 1 95 ? -11.866 -5.008 9.316 1.00 92.31 95 LYS A CA 1
ATOM 739 C C . LYS A 1 95 ? -12.231 -4.130 8.115 1.00 92.31 95 LYS A C 1
ATOM 741 O O . LYS A 1 95 ? -11.755 -4.380 7.016 1.00 92.31 95 LYS A O 1
ATOM 746 N N . GLU A 1 96 ? -13.025 -3.092 8.344 1.00 95.94 96 GLU A N 1
ATOM 747 C CA . GLU A 1 96 ? -13.492 -2.162 7.317 1.00 95.94 96 GLU A CA 1
ATOM 748 C C . GLU A 1 96 ? -12.326 -1.349 6.739 1.00 95.94 96 GLU A C 1
ATOM 750 O O . GLU A 1 96 ? -12.221 -1.197 5.524 1.00 95.94 96 GLU A O 1
ATOM 755 N N . GLU A 1 97 ? -11.408 -0.878 7.592 1.00 97.25 97 GLU A N 1
ATOM 756 C CA . GLU A 1 97 ? -10.218 -0.153 7.138 1.00 97.25 97 GLU A CA 1
ATOM 757 C C . GLU A 1 97 ? -9.276 -1.043 6.319 1.00 97.25 97 GLU A C 1
ATOM 759 O O . GLU A 1 97 ? -8.677 -0.579 5.345 1.00 97.25 97 GLU A O 1
ATOM 764 N N . LEU A 1 98 ? -9.143 -2.318 6.697 1.00 96.19 98 LEU A N 1
ATOM 765 C CA . LEU A 1 98 ? -8.368 -3.289 5.932 1.00 96.19 98 LEU A CA 1
ATOM 766 C C . LEU A 1 98 ? -9.016 -3.559 4.569 1.00 96.19 98 LEU A C 1
ATOM 768 O O . LEU A 1 98 ? -8.325 -3.500 3.558 1.00 96.19 98 LEU A O 1
ATOM 772 N N . GLU A 1 99 ? -10.324 -3.816 4.525 1.00 97.50 99 GLU A N 1
ATOM 773 C CA . GLU A 1 99 ? -11.061 -4.066 3.278 1.00 97.50 99 GLU A CA 1
ATOM 774 C C . GLU A 1 99 ? -10.963 -2.881 2.305 1.00 97.50 99 GLU A C 1
ATOM 776 O O . GLU A 1 99 ? -10.667 -3.073 1.122 1.00 97.50 99 GLU A O 1
ATOM 781 N N . GLU A 1 100 ? -11.127 -1.649 2.796 1.00 98.06 100 GLU A N 1
ATOM 782 C CA . GLU A 1 100 ? -10.938 -0.444 1.983 1.00 98.06 100 GLU A CA 1
ATOM 783 C C . GLU A 1 100 ? -9.478 -0.299 1.521 1.00 98.06 100 GLU A C 1
ATOM 785 O O . GLU A 1 100 ? -9.227 0.004 0.353 1.00 98.06 100 GLU A O 1
ATOM 790 N N . SER A 1 101 ? -8.507 -0.570 2.401 1.00 98.00 101 SER A N 1
ATOM 791 C CA . SER A 1 101 ? -7.083 -0.491 2.050 1.00 98.00 101 SER A CA 1
ATOM 792 C C . SER A 1 101 ? -6.702 -1.480 0.948 1.00 98.00 101 SER A C 1
ATOM 794 O O . SER A 1 101 ? -5.979 -1.111 0.023 1.00 98.00 101 SER A O 1
ATOM 796 N N . ILE A 1 102 ? -7.202 -2.717 1.022 1.00 97.88 102 ILE A N 1
ATOM 797 C CA . ILE A 1 102 ? -6.994 -3.734 -0.015 1.00 97.88 102 ILE A CA 1
ATOM 798 C C . ILE A 1 102 ? -7.676 -3.317 -1.318 1.00 97.88 102 ILE A C 1
ATOM 800 O O . ILE A 1 102 ? -7.038 -3.369 -2.363 1.00 97.88 102 ILE A O 1
ATOM 804 N N . THR A 1 103 ? -8.911 -2.812 -1.263 1.00 97.94 103 THR A N 1
ATOM 805 C CA . THR A 1 103 ? -9.632 -2.327 -2.456 1.00 97.94 103 THR A CA 1
ATOM 806 C C . THR A 1 103 ? -8.852 -1.222 -3.177 1.00 97.94 103 THR A C 1
ATOM 808 O O . THR A 1 103 ? -8.712 -1.238 -4.401 1.00 97.94 103 THR A O 1
ATOM 811 N N . ASN A 1 104 ? -8.300 -0.263 -2.431 1.00 98.19 104 ASN A N 1
ATOM 812 C CA . ASN A 1 104 ? -7.490 0.803 -3.016 1.00 98.19 104 ASN A CA 1
ATOM 813 C C . ASN A 1 104 ? -6.153 0.281 -3.561 1.00 98.19 104 ASN A C 1
ATOM 815 O O . ASN A 1 1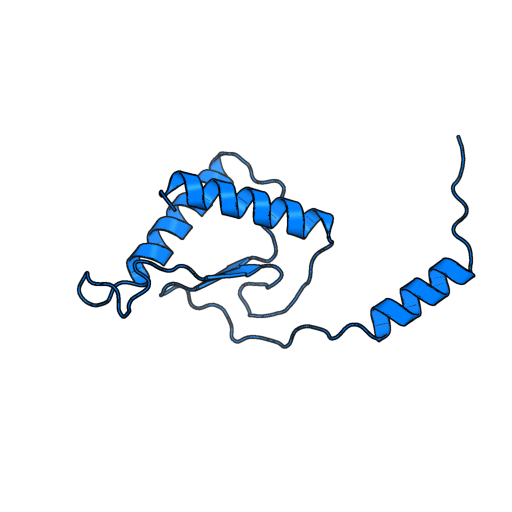04 ? -5.724 0.726 -4.625 1.00 98.19 104 ASN A O 1
ATOM 819 N N . LEU A 1 105 ? -5.519 -0.685 -2.889 1.00 97.88 105 LEU A N 1
ATOM 820 C CA . LEU A 1 105 ? -4.300 -1.328 -3.385 1.00 97.88 105 LEU A CA 1
ATOM 821 C C . LEU A 1 105 ? -4.551 -2.115 -4.683 1.00 97.88 105 LEU A C 1
ATOM 823 O O . LEU A 1 105 ? -3.754 -2.024 -5.613 1.00 97.88 105 LEU A O 1
ATOM 827 N N . GLU A 1 106 ? -5.673 -2.828 -4.787 1.00 97.94 106 GLU A N 1
ATOM 828 C CA . GLU A 1 106 ? -6.097 -3.512 -6.015 1.00 97.94 106 GLU A CA 1
ATOM 829 C C . GLU A 1 106 ? -6.323 -2.519 -7.160 1.00 97.94 106 GLU A C 1
ATOM 831 O O . GLU A 1 106 ? -5.868 -2.747 -8.280 1.00 97.94 106 GLU A O 1
ATOM 836 N N . TYR A 1 107 ? -6.969 -1.382 -6.887 1.00 97.75 107 TYR A N 1
ATOM 837 C CA . TYR A 1 107 ? -7.131 -0.319 -7.879 1.00 97.75 107 TYR A CA 1
ATOM 838 C C . TYR A 1 107 ? -5.779 0.248 -8.342 1.00 97.75 107 TYR A C 1
ATOM 840 O O . TYR A 1 107 ? -5.572 0.472 -9.538 1.00 97.75 107 TYR A O 1
ATOM 848 N N . MET A 1 108 ? -4.843 0.463 -7.412 1.00 97.81 108 MET A N 1
ATOM 849 C CA . MET A 1 108 ? -3.484 0.897 -7.743 1.00 97.81 108 MET A CA 1
ATOM 850 C C . MET A 1 108 ? -2.778 -0.121 -8.647 1.00 97.81 108 MET A C 1
ATOM 852 O O . MET A 1 108 ? -2.195 0.270 -9.656 1.00 97.81 108 MET A O 1
ATOM 856 N N . ALA A 1 109 ? -2.875 -1.412 -8.317 1.00 97.06 109 ALA A N 1
ATOM 857 C CA . ALA A 1 109 ? -2.300 -2.513 -9.086 1.00 97.06 109 ALA A CA 1
ATOM 858 C C . ALA A 1 109 ? -2.860 -2.569 -10.519 1.00 97.06 109 ALA A C 1
ATOM 860 O O . ALA A 1 109 ? -2.097 -2.631 -11.483 1.00 97.06 109 ALA A O 1
ATOM 861 N N . GLN A 1 110 ? -4.177 -2.416 -10.678 1.00 97.25 110 GLN A N 1
ATOM 862 C CA . GLN A 1 110 ? -4.817 -2.352 -11.997 1.00 97.25 110 GLN A CA 1
ATOM 863 C C . GLN A 1 110 ? -4.308 -1.170 -12.834 1.00 97.25 110 GLN A C 1
ATOM 865 O O . GLN A 1 110 ? -4.144 -1.292 -14.047 1.00 97.25 110 GLN A O 1
ATOM 870 N N . CYS A 1 111 ? -4.032 -0.024 -12.201 1.00 97.06 111 CYS A N 1
ATOM 871 C CA . CYS A 1 111 ? -3.531 1.167 -12.890 1.00 97.06 111 CYS A CA 1
ATOM 872 C C . CYS A 1 111 ? -2.110 0.990 -13.452 1.00 97.06 111 CYS A C 1
ATOM 874 O O . CYS A 1 111 ? -1.782 1.637 -14.445 1.00 97.06 111 CYS A O 1
ATOM 876 N N . VAL A 1 112 ? -1.288 0.124 -12.847 1.00 95.75 112 VAL A N 1
ATOM 877 C CA . VAL A 1 112 ? 0.078 -0.193 -13.311 1.00 95.75 112 VAL A CA 1
ATOM 878 C C . VAL A 1 112 ? 0.151 -1.478 -14.149 1.00 95.75 112 VAL A C 1
ATOM 880 O O . VAL A 1 112 ? 1.224 -1.838 -14.625 1.00 95.75 112 VAL A O 1
ATOM 883 N N . GLY A 1 113 ? -0.983 -2.147 -14.385 1.00 92.62 113 GLY A N 1
ATOM 884 C CA . GLY A 1 113 ? -1.081 -3.321 -15.259 1.00 92.62 113 GLY A CA 1
ATOM 885 C C . GLY A 1 113 ? -0.810 -4.669 -14.585 1.00 92.62 113 GLY A C 1
ATOM 886 O O . GLY A 1 113 ? -0.437 -5.615 -15.283 1.00 92.62 113 GLY A O 1
ATOM 887 N N . CYS A 1 114 ? -0.982 -4.757 -13.264 1.00 87.81 114 CYS A N 1
ATOM 888 C CA . CYS A 1 114 ? -0.989 -6.020 -12.520 1.00 87.81 114 CYS A CA 1
ATOM 889 C C . CYS A 1 114 ? -2.359 -6.715 -12.544 1.00 87.81 114 CYS A C 1
ATOM 891 O O . CYS A 1 114 ? -3.394 -6.016 -12.653 1.00 87.81 114 CYS A O 1
#